Protein AF-A0A347WGY4-F1 (afdb_monomer)

Sequence (78 aa):
MTQTIHHAPVAHLFAAPVFHRSASVARMGAARGLLREKADLEVGAQATSIPAPVRAAFRRRASQAGRRAMTMLRDASL

Mean predicted aligned error: 13.36 Å

Secondary structure (DSSP, 8-state):
----------------------HHHHHHHHHHHHHHHHHHHHHHHH-TTS-HHHHHHHHHHHHHHHHHHHHHHHHH--

Foldseek 3Di:
DDDDDDDDPPPPPPPPDDPPPDVLVVLLVQLVVLQVLLVVLQVVLPPPPDDPVVSVVSNVSSVVSNVVSVVSNVVSVD

Radius of gyration: 27.53 Å; Cα contacts (8 Å, |Δi|>4): 48; chains: 1; bounding box: 74×13×74 Å

Nearest PDB structures (foldseek):
  3qe6-assembly1_A  TM=8.823E-01  e=7.469E+00  Mus musculus
  6ixg-assembly2_B  TM=7.206E-01  e=4.634E+00  Homo sapiens
  8pn9-assembly1_H  TM=5.795E-01  e=8.416E+00  Homo sapiens

pLDDT: mean 77.32, std 16.69, range [40.47, 95.31]

Structure (mmCIF, N/CA/C/O backbone):
data_AF-A0A347WGY4-F1
#
_entry.id   AF-A0A347WGY4-F1
#
loop_
_atom_site.group_PDB
_atom_site.id
_atom_site.type_symbol
_atom_site.label_atom_id
_atom_site.label_alt_id
_atom_site.label_comp_id
_atom_site.label_asym_id
_atom_site.label_entity_id
_atom_site.label_seq_id
_atom_site.pdbx_PDB_ins_code
_atom_site.Cartn_x
_atom_site.Cartn_y
_atom_site.Cartn_z
_atom_site.occupancy
_atom_site.B_iso_or_equiv
_atom_site.auth_seq_id
_atom_site.auth_comp_id
_atom_site.auth_asym_id
_atom_site.auth_atom_id
_atom_site.pdbx_PDB_model_num
ATOM 1 N N . MET A 1 1 ? 63.549 -1.697 -54.461 1.00 40.47 1 MET A N 1
ATOM 2 C CA . MET A 1 1 ? 62.438 -0.795 -54.095 1.00 40.47 1 MET A CA 1
ATOM 3 C C . MET A 1 1 ? 61.523 -1.561 -53.156 1.00 40.47 1 MET A C 1
ATOM 5 O O . MET A 1 1 ? 60.817 -2.454 -53.599 1.00 40.47 1 MET A O 1
ATOM 9 N N . THR A 1 2 ? 61.650 -1.320 -51.856 1.00 42.25 2 THR A N 1
ATOM 10 C CA . THR A 1 2 ? 60.946 -2.039 -50.785 1.00 42.25 2 THR A CA 1
ATOM 11 C C . THR A 1 2 ? 59.622 -1.336 -50.496 1.00 42.25 2 THR A C 1
ATOM 13 O O . THR A 1 2 ? 59.608 -0.150 -50.183 1.00 42.25 2 THR A O 1
ATOM 16 N N . GLN A 1 3 ? 58.509 -2.051 -50.661 1.00 47.66 3 GLN A N 1
ATOM 17 C CA . GLN A 1 3 ? 57.159 -1.538 -50.435 1.00 47.66 3 GLN A CA 1
ATOM 18 C C . GLN A 1 3 ? 56.773 -1.814 -48.976 1.00 47.66 3 GLN A C 1
ATOM 20 O O . GLN A 1 3 ? 56.581 -2.963 -48.583 1.00 47.66 3 GLN A O 1
ATOM 25 N N . THR A 1 4 ? 56.725 -0.768 -48.154 1.00 50.97 4 THR A N 1
ATOM 26 C CA . THR A 1 4 ? 56.382 -0.868 -46.731 1.00 50.97 4 THR A CA 1
ATOM 27 C C . THR A 1 4 ? 54.863 -0.816 -46.580 1.00 50.97 4 THR A C 1
ATOM 29 O O . THR A 1 4 ? 54.245 0.224 -46.804 1.00 50.97 4 THR A O 1
ATOM 32 N N . ILE A 1 5 ? 54.245 -1.944 -46.232 1.00 61.31 5 ILE A N 1
ATOM 33 C CA . ILE A 1 5 ? 52.801 -2.033 -45.991 1.00 61.31 5 ILE A CA 1
ATOM 34 C C . ILE A 1 5 ? 52.515 -1.474 -44.592 1.00 61.31 5 ILE A C 1
ATOM 36 O O . ILE A 1 5 ? 52.858 -2.085 -43.581 1.00 61.31 5 ILE A O 1
ATOM 40 N N . HIS A 1 6 ? 51.886 -0.301 -44.532 1.00 51.50 6 HIS A N 1
ATOM 41 C CA . HIS A 1 6 ? 51.388 0.278 -43.287 1.00 51.50 6 HIS A CA 1
ATOM 42 C C . HIS A 1 6 ? 50.103 -0.443 -42.860 1.00 51.50 6 HIS A C 1
ATOM 44 O O . HIS A 1 6 ? 49.015 -0.153 -43.354 1.00 51.50 6 HIS A O 1
ATOM 50 N N . HIS A 1 7 ? 50.224 -1.377 -41.918 1.00 50.88 7 HIS A N 1
ATOM 51 C CA . HIS A 1 7 ? 49.078 -1.915 -41.191 1.00 50.88 7 HIS A CA 1
ATOM 52 C C . HIS A 1 7 ? 48.526 -0.839 -40.248 1.00 50.88 7 HIS A C 1
ATOM 54 O O . HIS A 1 7 ? 49.052 -0.618 -39.158 1.00 50.88 7 HIS A O 1
ATOM 60 N N . ALA A 1 8 ? 47.461 -0.158 -40.668 1.00 57.75 8 ALA A N 1
ATOM 61 C CA . ALA A 1 8 ? 46.647 0.639 -39.761 1.00 57.75 8 ALA A CA 1
ATOM 62 C C . ALA A 1 8 ? 45.880 -0.312 -38.820 1.00 57.75 8 ALA A C 1
ATOM 64 O O . ALA A 1 8 ? 45.185 -1.209 -39.311 1.00 57.75 8 ALA A O 1
ATOM 65 N N . PRO A 1 9 ? 45.972 -0.164 -37.487 1.00 49.19 9 PRO A N 1
ATOM 66 C C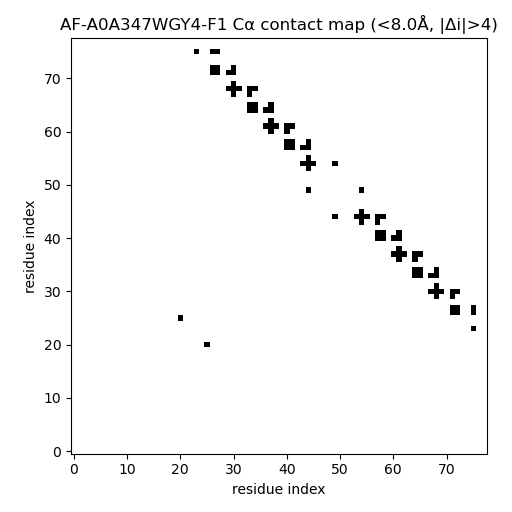A . PRO A 1 9 ? 45.136 -0.940 -36.592 1.00 49.19 9 PRO A CA 1
ATOM 67 C C . PRO A 1 9 ? 43.708 -0.408 -36.710 1.00 49.19 9 PRO A C 1
ATOM 69 O O . PRO A 1 9 ? 43.408 0.713 -36.297 1.00 49.19 9 PRO A O 1
ATOM 72 N N . VAL A 1 10 ? 42.816 -1.215 -37.285 1.00 54.50 10 VAL A N 1
ATOM 73 C CA . VAL A 1 10 ? 41.375 -0.977 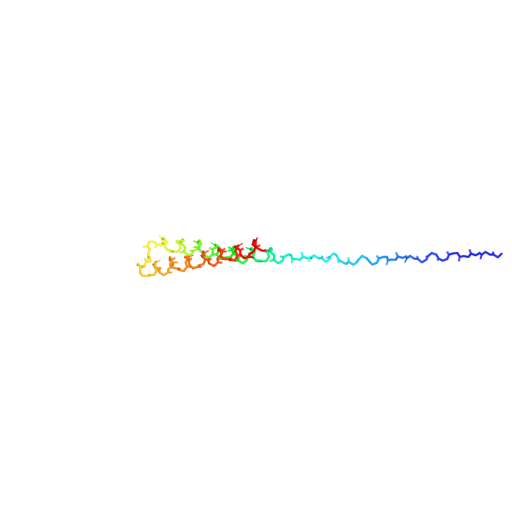-37.205 1.00 54.50 10 VAL A CA 1
ATOM 74 C C . VAL A 1 10 ? 40.974 -1.202 -35.750 1.00 54.50 10 VAL A C 1
ATOM 76 O O . VAL A 1 10 ? 40.613 -2.307 -35.347 1.00 54.50 10 VAL A O 1
ATOM 79 N N . ALA A 1 11 ? 41.075 -0.146 -34.945 1.00 51.78 11 ALA A N 1
ATOM 80 C CA . ALA A 1 11 ? 40.427 -0.059 -33.651 1.00 51.78 11 ALA A CA 1
ATOM 81 C C . ALA A 1 11 ? 38.914 -0.031 -33.906 1.00 51.78 11 ALA A C 1
ATOM 83 O O . ALA A 1 11 ? 38.298 1.029 -33.998 1.00 51.78 11 ALA A O 1
ATOM 84 N N . HIS A 1 12 ? 38.327 -1.213 -34.110 1.00 53.69 12 HIS A N 1
ATOM 85 C CA . HIS A 1 12 ? 36.884 -1.385 -34.097 1.00 53.69 12 HIS A CA 1
ATOM 86 C C . HIS A 1 12 ? 36.385 -0.834 -32.764 1.00 53.69 12 HIS A C 1
ATOM 88 O O . HIS A 1 12 ? 36.718 -1.351 -31.697 1.00 53.69 12 HIS A O 1
ATOM 94 N N . LEU A 1 13 ? 35.629 0.260 -32.858 1.00 52.38 13 LEU A N 1
ATOM 95 C CA . LEU A 1 13 ? 34.869 0.850 -31.775 1.00 52.38 13 LEU A CA 1
ATOM 96 C C . LEU A 1 13 ? 34.062 -0.255 -31.087 1.00 52.38 13 LEU A C 1
ATOM 98 O O . LEU A 1 13 ? 33.005 -0.659 -31.573 1.00 52.38 13 LEU A O 1
ATOM 102 N N . PHE A 1 14 ? 34.523 -0.713 -29.928 1.00 56.03 14 PHE A N 1
ATOM 103 C CA . PHE A 1 14 ? 33.645 -1.360 -28.968 1.00 56.03 14 PHE A CA 1
ATOM 104 C C . PHE A 1 14 ? 32.735 -0.265 -28.412 1.00 56.03 14 PHE A C 1
ATOM 106 O O . PHE A 1 14 ? 33.039 0.365 -27.400 1.00 56.03 14 PHE A O 1
ATOM 113 N N . ALA A 1 15 ? 31.644 0.026 -29.123 1.00 62.25 15 ALA A N 1
ATOM 114 C CA . ALA A 1 15 ? 30.553 0.803 -28.561 1.00 62.25 15 ALA A CA 1
ATOM 115 C C . ALA A 1 15 ? 30.141 0.121 -27.250 1.00 62.25 15 ALA A C 1
ATOM 117 O O . ALA A 1 15 ? 29.900 -1.089 -27.227 1.00 62.25 15 ALA A O 1
ATOM 118 N N . ALA A 1 16 ? 30.135 0.885 -26.154 1.00 62.81 16 ALA A N 1
ATOM 119 C CA . ALA A 1 16 ? 29.759 0.374 -24.844 1.00 62.81 16 ALA A CA 1
ATOM 120 C C . ALA A 1 16 ? 28.411 -0.362 -24.948 1.00 62.81 16 ALA A C 1
ATOM 122 O O . ALA A 1 16 ? 27.516 0.132 -25.644 1.00 62.81 16 ALA A O 1
ATOM 123 N N . PRO A 1 17 ? 28.247 -1.530 -24.299 1.00 62.66 17 PRO A N 1
ATOM 124 C CA . PRO A 1 17 ? 27.016 -2.293 -24.407 1.00 62.66 17 PRO A CA 1
ATOM 125 C C . PRO A 1 17 ? 25.831 -1.420 -23.989 1.00 62.66 17 PRO A C 1
ATOM 127 O O . PRO A 1 17 ? 25.731 -0.971 -22.846 1.00 62.66 17 PRO A O 1
ATOM 130 N N . VAL A 1 18 ? 24.935 -1.153 -24.939 1.00 64.69 18 VAL A N 1
ATOM 131 C CA . VAL A 1 18 ? 23.691 -0.433 -24.677 1.00 64.69 18 VAL A CA 1
ATOM 132 C C . VAL A 1 18 ? 22.761 -1.408 -23.974 1.00 64.69 18 VAL A C 1
ATOM 134 O O . VAL A 1 18 ? 22.130 -2.264 -24.592 1.00 64.69 18 VAL A O 1
ATOM 137 N N . PHE A 1 19 ? 22.691 -1.305 -22.650 1.00 63.19 19 PHE A N 1
ATOM 138 C CA . PHE A 1 19 ? 21.721 -2.062 -21.874 1.00 63.19 19 PHE A CA 1
ATOM 139 C C . PHE A 1 19 ? 20.325 -1.493 -22.138 1.00 63.19 19 PHE A C 1
ATOM 141 O O . PHE A 1 19 ? 19.929 -0.477 -21.563 1.00 63.19 19 PHE A O 1
ATOM 148 N N . HIS A 1 20 ? 19.551 -2.158 -22.995 1.00 59.94 20 HIS A N 1
ATOM 149 C CA . HIS A 1 20 ? 18.124 -1.884 -23.106 1.00 59.94 20 HIS A CA 1
ATOM 150 C C . HIS A 1 20 ? 17.435 -2.285 -21.799 1.00 59.94 20 HIS A C 1
ATOM 152 O O . HIS A 1 20 ? 17.128 -3.451 -21.554 1.00 59.94 20 HIS A O 1
ATOM 158 N N . ARG A 1 21 ? 17.195 -1.301 -20.926 1.00 58.56 21 ARG A N 1
ATOM 159 C CA . ARG A 1 21 ? 16.375 -1.491 -19.730 1.00 58.56 21 ARG A CA 1
ATOM 160 C C . ARG A 1 21 ? 14.940 -1.725 -20.193 1.00 58.56 21 ARG A C 1
ATOM 162 O O . ARG A 1 21 ? 14.277 -0.799 -20.654 1.00 58.56 21 ARG A O 1
ATOM 169 N N . SER A 1 22 ? 14.470 -2.966 -20.117 1.00 57.91 22 SER A N 1
ATOM 170 C CA . SER A 1 22 ? 13.119 -3.304 -20.551 1.00 57.91 22 SER A CA 1
ATOM 171 C C . SER A 1 22 ? 12.093 -2.561 -19.689 1.00 57.91 22 SER A C 1
ATOM 173 O O . SER A 1 22 ? 12.113 -2.614 -18.456 1.00 57.91 22 SER A O 1
ATOM 175 N N . ALA A 1 23 ? 11.172 -1.847 -20.340 1.00 61.19 23 ALA A N 1
ATOM 176 C CA . ALA A 1 23 ? 10.105 -1.113 -19.661 1.00 61.19 23 ALA A CA 1
ATOM 177 C C . ALA A 1 23 ? 9.231 -2.033 -18.783 1.00 61.19 23 ALA A C 1
ATOM 179 O O . ALA A 1 23 ? 8.661 -1.591 -17.787 1.00 61.19 23 ALA A O 1
ATOM 180 N N . SER A 1 24 ? 9.163 -3.331 -19.101 1.00 58.66 24 SER A N 1
ATOM 181 C CA . SER A 1 24 ? 8.502 -4.354 -18.283 1.00 58.66 24 SER A CA 1
ATOM 182 C C . SER A 1 24 ? 9.130 -4.507 -16.891 1.00 58.66 24 SER A C 1
ATOM 184 O O . SER A 1 24 ? 8.400 -4.583 -15.903 1.00 58.66 24 SER A O 1
ATOM 186 N N . VAL A 1 25 ? 10.463 -4.467 -16.771 1.00 61.84 25 VAL A N 1
ATOM 187 C CA . VAL A 1 25 ? 11.165 -4.568 -15.476 1.00 61.84 25 VAL A CA 1
ATOM 188 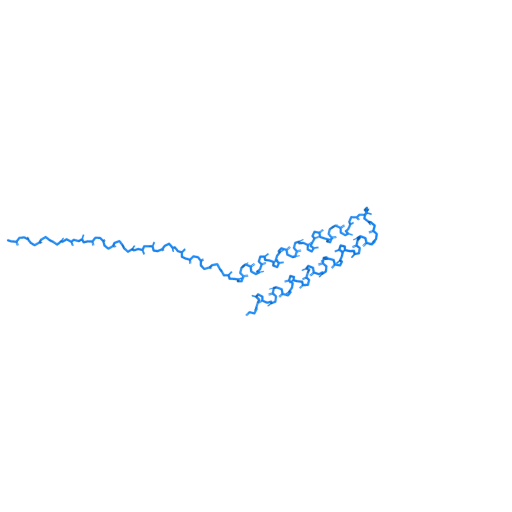C C . VAL A 1 25 ? 10.907 -3.337 -14.605 1.00 61.84 25 VAL A C 1
ATOM 190 O O . VAL A 1 25 ? 10.689 -3.471 -13.400 1.00 61.84 25 VAL A O 1
ATOM 193 N N . ALA A 1 26 ? 10.849 -2.144 -15.203 1.00 63.72 26 ALA A N 1
ATOM 194 C CA . ALA A 1 26 ? 10.496 -0.920 -14.484 1.00 63.72 26 ALA A CA 1
ATOM 195 C C . ALA A 1 26 ? 9.034 -0.937 -13.988 1.00 63.72 26 ALA A C 1
ATOM 197 O O . ALA A 1 26 ? 8.777 -0.622 -12.823 1.00 63.72 26 ALA A O 1
ATOM 198 N N . ARG A 1 27 ? 8.085 -1.377 -14.832 1.00 65.75 27 ARG A N 1
ATOM 199 C CA . ARG A 1 27 ? 6.659 -1.512 -14.471 1.00 65.75 27 ARG A CA 1
ATOM 200 C C . ARG A 1 27 ? 6.436 -2.532 -13.347 1.00 65.75 27 ARG A C 1
ATOM 202 O O . ARG A 1 27 ? 5.709 -2.243 -12.396 1.00 65.75 27 ARG A O 1
ATOM 209 N N . MET A 1 28 ? 7.126 -3.675 -13.384 1.00 76.62 28 MET A N 1
ATOM 210 C CA . MET A 1 28 ? 7.108 -4.650 -12.282 1.00 76.62 28 MET A CA 1
ATOM 211 C C . MET A 1 28 ? 7.675 -4.078 -10.975 1.00 76.62 28 MET A C 1
ATOM 213 O O . MET A 1 28 ? 7.171 -4.404 -9.900 1.00 76.62 28 MET A O 1
ATOM 217 N N . GLY A 1 29 ? 8.695 -3.215 -11.045 1.00 82.88 29 GLY A N 1
ATOM 218 C CA . GLY A 1 29 ? 9.251 -2.532 -9.874 1.00 82.88 29 GLY A CA 1
ATOM 219 C C . GLY A 1 29 ? 8.219 -1.659 -9.153 1.00 82.88 29 GLY A C 1
ATOM 220 O O . GLY A 1 29 ? 8.080 -1.750 -7.933 1.00 82.88 29 GLY A O 1
ATOM 221 N N . ALA A 1 30 ? 7.437 -0.881 -9.906 1.00 82.75 30 ALA A N 1
ATOM 222 C CA . ALA A 1 30 ? 6.371 -0.049 -9.347 1.00 82.75 30 ALA A CA 1
ATOM 223 C C . ALA A 1 30 ? 5.254 -0.886 -8.697 1.00 82.75 30 ALA A C 1
ATOM 225 O O . ALA A 1 30 ? 4.834 -0.599 -7.575 1.00 82.75 30 ALA A O 1
ATOM 226 N N . ALA A 1 31 ? 4.831 -1.974 -9.351 1.00 88.00 31 ALA A N 1
ATOM 227 C CA . ALA A 1 31 ? 3.847 -2.891 -8.781 1.00 88.00 31 ALA A CA 1
ATOM 228 C C . ALA A 1 31 ? 4.341 -3.553 -7.482 1.00 88.00 31 ALA A C 1
ATOM 230 O O . ALA A 1 31 ? 3.589 -3.650 -6.513 1.00 88.00 31 ALA A O 1
ATOM 231 N N . ARG A 1 32 ? 5.619 -3.955 -7.421 1.00 88.25 32 ARG A N 1
ATOM 232 C CA . ARG A 1 32 ? 6.236 -4.478 -6.189 1.00 88.25 32 ARG A CA 1
ATOM 233 C C . ARG A 1 32 ? 6.222 -3.453 -5.056 1.00 88.25 32 ARG A C 1
ATOM 235 O O . ARG A 1 32 ? 5.942 -3.830 -3.921 1.00 88.25 32 ARG A O 1
ATOM 242 N N . GLY A 1 33 ? 6.484 -2.180 -5.356 1.00 90.50 33 GLY A N 1
ATOM 243 C CA . GLY A 1 33 ? 6.395 -1.093 -4.377 1.00 90.50 33 GLY A CA 1
ATOM 244 C C . GLY A 1 33 ? 5.002 -0.996 -3.748 1.00 90.50 33 GLY A C 1
ATOM 245 O O . GLY A 1 33 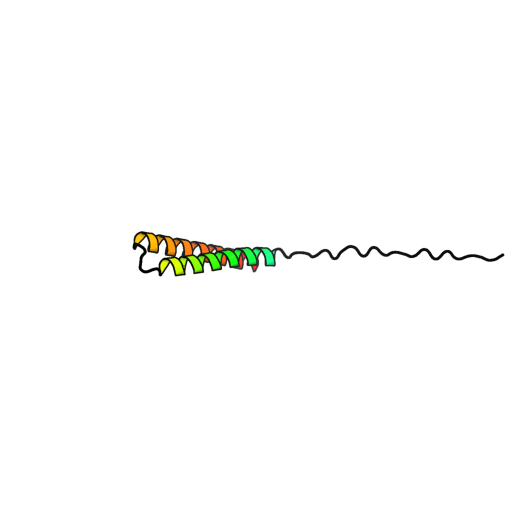? 4.876 -0.998 -2.527 1.00 90.50 33 GLY A O 1
ATOM 246 N N . LEU A 1 34 ? 3.953 -1.025 -4.574 1.00 91.38 34 LEU A N 1
ATOM 247 C CA . LEU A 1 34 ? 2.561 -0.984 -4.110 1.00 91.38 34 LEU A CA 1
ATOM 248 C C . LEU A 1 34 ? 2.153 -2.221 -3.296 1.00 91.38 34 LEU A C 1
ATOM 250 O O . LEU A 1 34 ? 1.398 -2.107 -2.332 1.00 91.38 34 LEU A O 1
ATOM 254 N N . LEU A 1 35 ? 2.647 -3.410 -3.655 1.00 91.44 35 LEU A N 1
ATOM 255 C CA . LEU A 1 35 ? 2.400 -4.625 -2.869 1.00 91.44 35 LEU A CA 1
ATOM 256 C C . LEU A 1 35 ? 3.074 -4.568 -1.496 1.00 91.44 35 LEU A C 1
ATOM 258 O O . LEU A 1 35 ? 2.499 -5.042 -0.517 1.00 91.44 35 LEU A O 1
ATOM 262 N N . ARG A 1 36 ? 4.265 -3.968 -1.414 1.00 93.00 36 ARG A N 1
ATOM 263 C CA . ARG A 1 36 ? 4.954 -3.755 -0.141 1.00 93.00 36 ARG A CA 1
ATOM 264 C C . ARG A 1 36 ? 4.216 -2.740 0.727 1.00 93.00 36 ARG A C 1
ATOM 266 O O . ARG A 1 36 ? 3.935 -3.044 1.877 1.00 93.00 36 ARG A O 1
ATOM 273 N N . GLU A 1 37 ? 3.777 -1.623 0.143 1.00 92.56 37 GLU A N 1
ATOM 274 C CA . GLU A 1 37 ? 2.923 -0.644 0.830 1.00 92.56 37 GLU A CA 1
ATOM 275 C C . GLU A 1 37 ? 1.643 -1.301 1.371 1.00 92.56 37 GLU A C 1
ATOM 277 O O . GLU A 1 37 ? 1.280 -1.095 2.527 1.00 92.56 37 GLU A O 1
ATOM 282 N N . LYS A 1 38 ? 0.971 -2.140 0.569 1.00 94.12 38 LYS A N 1
ATOM 283 C CA . LYS A 1 38 ? -0.190 -2.918 1.031 1.00 94.12 38 LYS A CA 1
ATOM 284 C C . LYS A 1 38 ? 0.148 -3.738 2.280 1.00 94.12 38 LYS A C 1
ATOM 286 O O . LYS A 1 38 ? -0.627 -3.697 3.234 1.00 94.12 38 LYS A O 1
ATOM 291 N N . ALA A 1 39 ? 1.256 -4.478 2.263 1.00 92.31 39 ALA A N 1
ATOM 292 C CA . ALA A 1 39 ? 1.668 -5.316 3.386 1.00 92.31 39 ALA A CA 1
ATOM 293 C C . ALA A 1 39 ? 1.955 -4.477 4.643 1.00 92.31 39 ALA A C 1
ATOM 295 O O . ALA A 1 39 ? 1.444 -4.790 5.716 1.00 92.31 39 ALA A O 1
ATOM 296 N N . ASP A 1 40 ? 2.682 -3.367 4.498 1.00 92.62 40 ASP A N 1
ATOM 297 C CA . ASP A 1 40 ? 3.005 -2.465 5.608 1.00 92.62 40 ASP A CA 1
ATOM 298 C C . ASP A 1 40 ? 1.733 -1.861 6.233 1.00 92.62 40 ASP A C 1
ATOM 300 O O . ASP A 1 40 ? 1.590 -1.788 7.456 1.00 92.62 40 ASP A O 1
ATOM 304 N N . LEU A 1 41 ? 0.757 -1.483 5.402 1.00 91.12 41 LEU A N 1
ATOM 305 C CA . LEU A 1 41 ? -0.533 -0.959 5.855 1.00 91.12 41 LEU A CA 1
ATOM 306 C C . LEU A 1 41 ? -1.390 -2.025 6.558 1.00 91.12 41 LEU A C 1
ATOM 308 O O . LEU A 1 41 ? -2.121 -1.698 7.494 1.00 91.12 41 LEU A O 1
ATOM 312 N N . GLU A 1 42 ? -1.323 -3.287 6.128 1.00 91.00 42 GLU A N 1
ATOM 313 C CA . GLU A 1 42 ? -2.015 -4.408 6.778 1.00 91.00 42 GLU A CA 1
ATOM 314 C C . GLU A 1 42 ? -1.404 -4.734 8.145 1.00 91.00 42 GLU A C 1
ATOM 316 O O . GLU A 1 42 ? -2.155 -4.932 9.101 1.00 91.00 42 GLU A O 1
ATOM 321 N N . VAL A 1 43 ? -0.073 -4.697 8.267 1.00 89.88 43 VAL A N 1
ATOM 322 C CA . VAL A 1 43 ? 0.631 -4.814 9.555 1.00 89.88 43 VAL A CA 1
ATOM 323 C C . VAL A 1 43 ? 0.248 -3.656 10.476 1.00 89.88 43 VAL A C 1
ATOM 325 O O . VAL A 1 43 ? -0.136 -3.878 11.624 1.00 89.88 43 VAL A O 1
ATOM 328 N N . GLY A 1 44 ? 0.239 -2.422 9.963 1.00 84.69 44 GLY A N 1
ATOM 329 C CA . GLY A 1 44 ? -0.245 -1.258 10.707 1.00 84.69 44 GLY A CA 1
ATOM 330 C C . GLY A 1 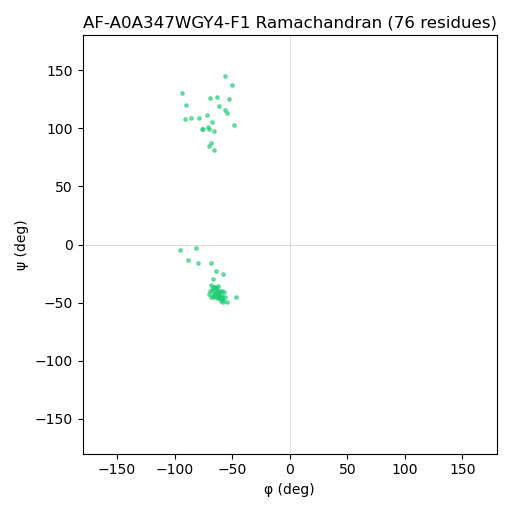44 ? -1.689 -1.436 11.186 1.00 84.69 44 GLY A C 1
ATOM 331 O O . GLY A 1 44 ? -2.002 -1.142 12.334 1.00 84.69 44 GLY A O 1
ATOM 332 N N . ALA A 1 45 ? -2.569 -2.008 10.361 1.00 85.38 45 ALA A N 1
ATOM 333 C CA . ALA A 1 45 ? -3.956 -2.287 10.737 1.00 85.38 45 ALA A CA 1
ATOM 334 C C . ALA A 1 45 ? -4.124 -3.379 11.814 1.00 85.38 45 ALA A C 1
ATOM 336 O O . ALA A 1 45 ? -5.217 -3.499 12.375 1.00 85.38 45 ALA A O 1
ATOM 337 N N . GLN A 1 46 ? -3.098 -4.189 12.085 1.00 87.06 46 GLN A N 1
ATOM 338 C CA . GLN A 1 46 ? -3.116 -5.220 13.128 1.00 87.06 46 GLN A CA 1
ATOM 339 C C . GLN A 1 46 ? -2.666 -4.698 14.495 1.00 87.06 46 GLN A C 1
ATOM 341 O O . GLN A 1 46 ? -2.901 -5.368 15.497 1.00 87.06 46 GLN A O 1
ATOM 346 N N . ALA A 1 47 ? -2.067 -3.507 14.563 1.00 86.00 47 ALA A N 1
ATOM 347 C CA . ALA A 1 47 ? -1.630 -2.935 15.827 1.00 86.00 47 ALA A CA 1
ATOM 348 C C . ALA A 1 47 ? -2.822 -2.712 16.779 1.00 86.00 47 ALA A C 1
ATOM 350 O O . ALA A 1 47 ? -3.765 -1.966 16.494 1.00 86.00 47 ALA A O 1
ATOM 351 N N . THR A 1 48 ? -2.764 -3.375 17.935 1.00 72.81 48 THR A N 1
ATOM 352 C CA . THR A 1 48 ? -3.839 -3.435 18.938 1.00 72.81 48 THR A CA 1
ATOM 353 C C . THR A 1 48 ? -4.157 -2.073 19.561 1.00 72.81 48 THR A C 1
ATOM 355 O O . THR A 1 48 ? -5.269 -1.855 20.031 1.00 72.81 48 THR A O 1
ATOM 358 N N . SER A 1 49 ? -3.207 -1.136 19.529 1.00 86.88 49 SER A N 1
ATOM 359 C CA . SER A 1 49 ? -3.333 0.210 20.099 1.00 86.88 49 SER A CA 1
AT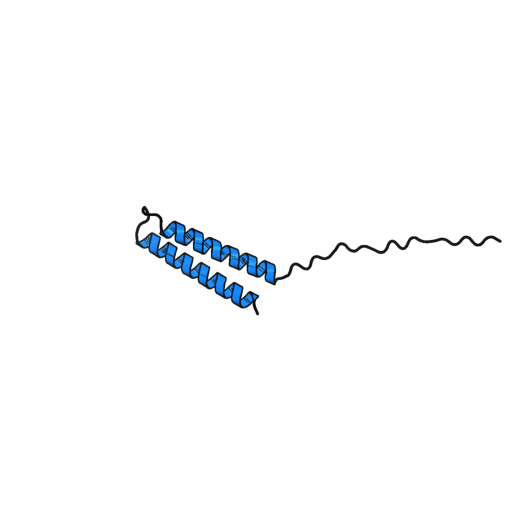OM 360 C C . SER A 1 49 ? -4.072 1.211 19.202 1.00 86.88 49 SER A C 1
ATOM 362 O O . SER A 1 49 ? -4.278 2.354 19.606 1.00 86.88 49 SER A O 1
ATOM 364 N N . ILE A 1 50 ? -4.470 0.820 17.986 1.00 88.75 50 ILE A N 1
ATOM 365 C CA . ILE A 1 50 ? -5.033 1.755 17.010 1.00 88.75 50 ILE A CA 1
ATOM 366 C C . ILE A 1 50 ? -6.571 1.799 17.095 1.00 88.75 50 ILE A C 1
ATOM 368 O O . ILE A 1 50 ? -7.225 0.751 17.005 1.00 88.75 50 ILE A O 1
ATOM 372 N N . PRO A 1 51 ? -7.182 3.001 17.174 1.00 91.62 51 PRO A N 1
ATOM 373 C CA . PRO A 1 51 ? -8.632 3.159 17.140 1.00 91.62 51 PRO A CA 1
ATOM 374 C C . PRO A 1 51 ? -9.274 2.537 15.893 1.00 91.62 51 PRO A C 1
ATOM 376 O O . PRO A 1 51 ? -8.741 2.616 14.783 1.00 91.62 51 PRO A O 1
ATOM 379 N N . ALA A 1 52 ? -10.482 1.989 16.054 1.00 90.75 52 ALA A N 1
ATOM 380 C CA . ALA A 1 52 ? -11.259 1.380 14.971 1.00 90.75 52 ALA A CA 1
ATOM 381 C C . ALA A 1 52 ? -11.347 2.214 13.667 1.00 90.75 52 ALA A C 1
ATOM 383 O O . ALA A 1 52 ? -11.115 1.630 12.602 1.00 90.75 52 ALA A O 1
ATOM 384 N N . PRO A 1 53 ? -11.616 3.540 13.688 1.00 92.19 53 PRO A N 1
ATOM 385 C CA . PRO A 1 53 ? -11.676 4.328 12.452 1.00 92.19 53 PRO A CA 1
ATOM 386 C C . PRO A 1 53 ? -10.322 4.416 11.737 1.00 92.19 53 PRO A C 1
ATOM 388 O O . PRO A 1 53 ? -10.256 4.346 10.509 1.00 92.19 53 PRO A O 1
ATOM 391 N N . VAL A 1 54 ? -9.229 4.501 12.494 1.00 91.94 54 VAL A N 1
ATOM 392 C CA . VAL A 1 54 ? -7.871 4.564 11.944 1.00 91.94 54 VAL A CA 1
ATOM 393 C C . VAL A 1 54 ? -7.495 3.215 11.325 1.00 91.94 54 VAL A C 1
ATOM 395 O O . VAL A 1 54 ? -7.022 3.161 10.190 1.00 91.94 54 VAL A O 1
ATOM 398 N N . ARG A 1 55 ? -7.821 2.104 11.994 1.00 92.12 55 ARG A N 1
ATOM 399 C CA . ARG A 1 55 ? -7.666 0.749 11.440 1.00 92.12 55 ARG A CA 1
ATOM 400 C C . ARG A 1 55 ? -8.458 0.553 10.141 1.00 92.12 55 ARG A C 1
ATOM 402 O O . ARG A 1 55 ? -7.952 -0.051 9.193 1.00 92.12 55 ARG A O 1
ATOM 409 N N . ALA A 1 56 ? -9.679 1.083 10.062 1.00 91.62 56 ALA A N 1
ATOM 410 C CA . ALA A 1 56 ? -10.481 1.048 8.838 1.00 91.62 56 ALA A CA 1
ATOM 411 C C . ALA A 1 56 ? -9.833 1.854 7.695 1.00 91.62 56 ALA A C 1
ATOM 413 O O . ALA A 1 56 ? -9.847 1.411 6.542 1.00 91.62 56 ALA A O 1
ATOM 414 N N . ALA A 1 57 ? -9.214 2.999 8.001 1.00 93.81 57 ALA A N 1
ATOM 415 C CA . ALA A 1 57 ? -8.466 3.788 7.024 1.00 93.81 57 ALA A CA 1
ATOM 416 C C . ALA A 1 57 ? -7.242 3.028 6.481 1.00 93.81 57 ALA A C 1
ATOM 418 O O . ALA A 1 57 ? -7.060 2.977 5.262 1.00 93.81 57 ALA A O 1
ATOM 419 N N . PHE A 1 58 ? -6.465 2.368 7.348 1.00 92.62 58 PHE A N 1
ATOM 420 C CA . PHE A 1 58 ? -5.343 1.515 6.935 1.00 92.62 58 PHE A CA 1
ATOM 421 C C . PHE A 1 58 ? -5.788 0.396 5.986 1.00 92.62 58 PHE A C 1
ATOM 423 O O . PHE A 1 58 ? -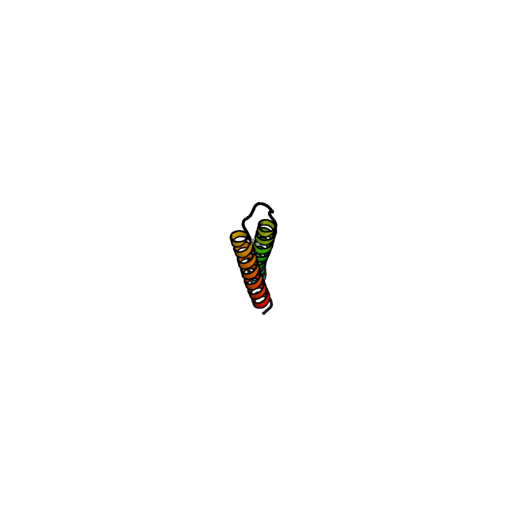5.240 0.263 4.893 1.00 92.62 58 PHE A O 1
ATOM 430 N N . ARG A 1 59 ? -6.845 -0.349 6.338 1.00 92.25 59 ARG A N 1
ATOM 431 C CA . ARG A 1 59 ? -7.380 -1.431 5.486 1.00 92.25 59 ARG A CA 1
ATOM 432 C C . ARG A 1 59 ? -7.864 -0.937 4.122 1.00 92.25 59 ARG A C 1
ATOM 434 O O . ARG A 1 59 ? -7.617 -1.585 3.102 1.00 92.25 59 ARG A O 1
ATOM 441 N N . ARG A 1 60 ? -8.536 0.220 4.078 1.00 94.62 60 ARG A N 1
ATOM 442 C CA . ARG A 1 60 ? -8.956 0.850 2.815 1.00 94.62 60 ARG A CA 1
ATOM 443 C C . ARG A 1 60 ? -7.757 1.197 1.941 1.00 94.62 60 ARG A C 1
ATOM 445 O O . ARG A 1 60 ? -7.772 0.905 0.747 1.00 94.62 60 ARG A O 1
ATOM 452 N N . ARG A 1 61 ? -6.725 1.798 2.533 1.00 93.69 61 ARG A N 1
ATOM 453 C CA . ARG A 1 61 ? -5.514 2.208 1.819 1.00 93.69 61 ARG A CA 1
ATOM 454 C C . ARG A 1 61 ? -4.735 0.997 1.297 1.00 93.69 61 ARG A C 1
ATOM 456 O O . ARG A 1 61 ? -4.381 0.977 0.123 1.00 93.69 61 ARG A O 1
ATOM 463 N N . ALA A 1 62 ? -4.610 -0.059 2.102 1.00 93.25 62 ALA A N 1
ATOM 464 C CA . ALA A 1 62 ? -4.020 -1.331 1.686 1.00 93.25 62 ALA A CA 1
ATOM 465 C C . ALA A 1 62 ? -4.768 -1.952 0.494 1.00 93.25 62 ALA A C 1
ATOM 467 O O . ALA A 1 62 ? -4.160 -2.375 -0.491 1.00 93.25 62 ALA A O 1
ATOM 468 N N . SER A 1 63 ? -6.105 -1.936 0.538 1.00 94.25 63 SER A N 1
ATOM 469 C CA . SER A 1 63 ? -6.945 -2.433 -0.558 1.00 94.25 63 SER A CA 1
ATOM 470 C C . SER A 1 63 ? -6.734 -1.638 -1.852 1.00 94.25 63 SER A C 1
ATOM 472 O O . SER A 1 63 ? -6.675 -2.219 -2.934 1.00 94.25 63 SER A O 1
ATOM 474 N N . GLN A 1 64 ? -6.605 -0.311 -1.760 1.00 95.31 64 GLN A N 1
ATOM 475 C CA . GLN A 1 64 ? -6.337 0.547 -2.918 1.00 95.31 64 GLN A CA 1
ATOM 476 C C . GLN A 1 64 ? -4.946 0.294 -3.511 1.00 95.31 64 GLN A C 1
ATOM 478 O O . GLN A 1 64 ? -4.834 0.155 -4.729 1.00 95.31 64 GLN A O 1
ATOM 483 N N . ALA A 1 65 ? -3.911 0.186 -2.671 1.00 91.81 65 ALA A N 1
ATOM 484 C CA . ALA A 1 65 ? -2.554 -0.143 -3.104 1.00 91.81 65 ALA A CA 1
ATOM 485 C C . ALA A 1 65 ? -2.512 -1.504 -3.822 1.00 91.81 65 ALA A C 1
ATOM 487 O O . ALA A 1 65 ? -1.985 -1.603 -4.929 1.00 91.81 65 ALA A O 1
ATOM 488 N N . GLY A 1 66 ? -3.181 -2.521 -3.266 1.00 92.75 66 GLY A N 1
ATOM 489 C CA . GLY A 1 66 ? -3.316 -3.836 -3.896 1.00 92.75 66 GLY A CA 1
ATOM 490 C C . GLY A 1 66 ? -4.004 -3.795 -5.262 1.00 92.75 66 GLY A C 1
ATOM 491 O O . GLY A 1 66 ? -3.502 -4.383 -6.217 1.00 92.75 66 GLY A O 1
ATOM 492 N N . ARG A 1 67 ? -5.121 -3.063 -5.394 1.00 93.56 67 ARG A N 1
ATOM 493 C CA . ARG A 1 67 ? -5.806 -2.902 -6.691 1.00 93.56 67 ARG A CA 1
ATOM 494 C C . ARG A 1 67 ? -4.902 -2.245 -7.729 1.00 93.56 67 ARG A C 1
ATOM 496 O O . ARG A 1 67 ? -4.811 -2.747 -8.842 1.00 93.56 67 ARG A O 1
ATOM 503 N N . ARG A 1 68 ? -4.205 -1.167 -7.356 1.00 92.69 68 ARG A N 1
ATOM 504 C CA . ARG A 1 68 ? -3.266 -0.473 -8.251 1.00 92.69 68 ARG A CA 1
ATOM 505 C C . ARG A 1 68 ? -2.125 -1.387 -8.685 1.00 92.69 68 ARG A C 1
AT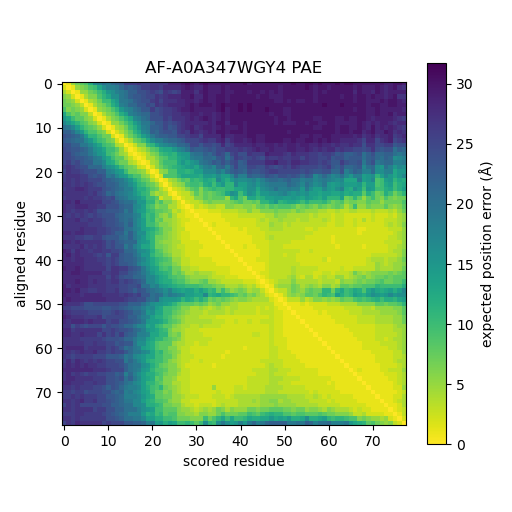OM 507 O O . ARG A 1 68 ? -1.807 -1.420 -9.868 1.00 92.69 68 ARG A O 1
ATOM 514 N N . ALA A 1 69 ? -1.562 -2.166 -7.761 1.00 90.81 69 ALA A N 1
ATOM 515 C CA . ALA A 1 69 ? -0.526 -3.136 -8.089 1.00 90.81 69 ALA A CA 1
ATOM 516 C C . ALA A 1 69 ? -1.021 -4.164 -9.117 1.00 90.81 69 ALA A C 1
ATOM 518 O O . ALA A 1 69 ? -0.340 -4.415 -10.105 1.00 90.81 69 ALA A O 1
ATOM 519 N N . MET A 1 70 ? -2.224 -4.712 -8.917 1.00 90.44 70 MET A N 1
ATOM 520 C CA . MET A 1 70 ? -2.820 -5.689 -9.834 1.00 90.44 70 MET A CA 1
ATOM 521 C C . MET A 1 70 ? -3.095 -5.098 -11.217 1.00 90.44 70 MET A C 1
ATOM 523 O O . MET A 1 70 ? -2.814 -5.754 -12.215 1.00 90.44 70 MET A O 1
ATOM 527 N N . THR A 1 71 ? -3.589 -3.858 -11.293 1.00 91.00 71 THR A N 1
ATOM 528 C CA . THR A 1 71 ? -3.743 -3.148 -12.571 1.00 91.00 71 THR A CA 1
ATOM 529 C C . THR A 1 71 ? -2.396 -2.996 -13.272 1.00 91.00 71 THR A C 1
ATOM 531 O O . THR A 1 71 ? -2.271 -3.403 -14.418 1.00 91.00 71 THR A O 1
ATOM 534 N N . MET A 1 72 ? -1.358 -2.530 -12.571 1.00 86.69 72 MET A N 1
ATOM 535 C CA . MET A 1 72 ? -0.027 -2.362 -13.168 1.00 86.69 72 MET A CA 1
ATOM 536 C C . MET A 1 72 ? 0.597 -3.685 -13.629 1.00 86.69 72 MET A C 1
ATOM 538 O O . MET A 1 72 ? 1.260 -3.714 -14.661 1.00 86.69 72 MET A O 1
ATOM 542 N N . LEU A 1 73 ? 0.398 -4.781 -12.889 1.00 86.50 73 LEU A N 1
ATOM 543 C CA . LEU A 1 73 ? 0.857 -6.113 -13.302 1.00 86.50 73 LEU A CA 1
ATOM 544 C C . LEU A 1 73 ? 0.103 -6.612 -14.538 1.00 86.50 73 LEU A C 1
ATOM 546 O O . LEU A 1 73 ? 0.713 -7.196 -15.434 1.00 86.50 73 LEU A O 1
ATOM 550 N N . ARG A 1 74 ? -1.207 -6.358 -14.606 1.00 86.12 74 ARG A N 1
ATOM 551 C CA . ARG A 1 74 ? -2.027 -6.684 -15.774 1.00 86.12 74 ARG A CA 1
ATOM 552 C C . ARG A 1 74 ? -1.587 -5.884 -16.999 1.00 86.12 74 ARG A C 1
ATOM 554 O O . ARG A 1 74 ? -1.371 -6.465 -18.050 1.00 86.12 74 ARG A O 1
ATOM 561 N N . ASP A 1 75 ? -1.356 -4.588 -16.842 1.00 81.19 75 ASP A N 1
ATOM 562 C CA . ASP A 1 75 ? -0.878 -3.731 -17.930 1.00 81.19 75 ASP A CA 1
ATOM 563 C C . ASP A 1 75 ? 0.546 -4.098 -18.368 1.00 81.19 75 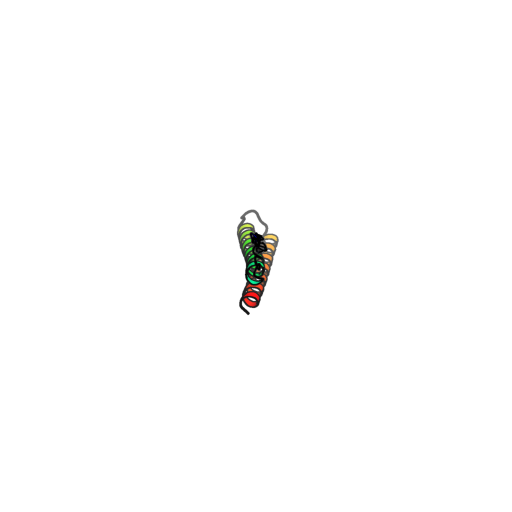ASP A C 1
ATOM 565 O O . ASP A 1 75 ? 0.918 -3.890 -19.517 1.00 81.19 75 ASP A O 1
ATOM 569 N N . ALA A 1 76 ? 1.371 -4.624 -17.456 1.00 76.31 76 ALA A N 1
ATOM 570 C CA . ALA A 1 76 ? 2.730 -5.073 -17.755 1.00 76.31 76 ALA A CA 1
ATOM 571 C C . ALA A 1 76 ? 2.804 -6.454 -18.422 1.00 76.31 76 ALA A C 1
ATOM 573 O O . ALA A 1 76 ? 3.866 -6.798 -18.939 1.00 76.31 76 ALA A O 1
ATOM 574 N N . SER A 1 77 ? 1.720 -7.233 -18.373 1.00 69.31 77 SER A N 1
ATOM 575 C CA . SER A 1 77 ? 1.604 -8.547 -19.022 1.00 69.31 77 SER A CA 1
ATOM 576 C C . SER A 1 77 ? 0.930 -8.491 -20.399 1.00 69.31 77 SER A C 1
ATOM 578 O O . SER A 1 77 ? 0.888 -9.514 -21.079 1.00 69.31 77 SER A O 1
ATOM 580 N N . LEU A 1 78 ? 0.451 -7.308 -20.803 1.00 57.91 78 LEU A N 1
ATOM 581 C CA . LEU A 1 78 ? 0.023 -6.949 -22.159 1.00 57.91 78 LEU A CA 1
ATOM 582 C C . LEU A 1 78 ? 1.169 -6.250 -22.908 1.00 57.91 78 LEU A C 1
ATOM 584 O O . LEU A 1 78 ? 1.261 -6.476 -24.132 1.00 57.91 78 LEU A O 1
#

Organism: NCBI:txid265959

Solvent-accessible surface area (backbone atoms only — not comparable to full-atom values): 4624 Å² total; per-residue (Å²): 137,85,85,82,83,82,82,75,81,80,76,74,78,77,70,73,84,80,77,78,78,54,67,55,61,58,42,51,49,55,23,51,52,27,46,49,50,19,49,55,26,47,55,57,42,64,46,85,89,55,57,70,72,59,30,51,50,28,47,52,50,19,51,52,28,41,52,53,20,53,51,40,50,53,63,56,75,107